Protein AF-A0A8I2FR85-F1 (afdb_monomer_lite)

Structure (mmCIF, N/CA/C/O backbone):
data_AF-A0A8I2FR85-F1
#
_entry.id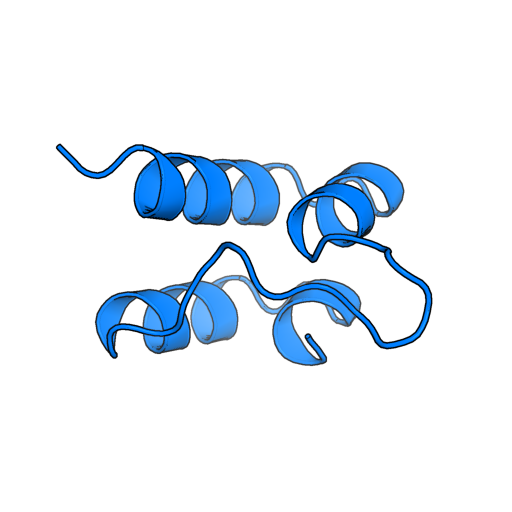   AF-A0A8I2FR85-F1
#
loop_
_atom_site.group_PDB
_atom_site.id
_atom_site.type_symbol
_atom_site.label_atom_id
_atom_site.label_alt_id
_atom_site.label_comp_id
_atom_site.label_asym_id
_atom_site.label_entity_id
_atom_site.label_seq_id
_atom_site.pdbx_PDB_ins_code
_atom_site.Cartn_x
_atom_site.Cartn_y
_atom_site.Cartn_z
_atom_site.occupancy
_atom_site.B_iso_or_equiv
_atom_site.auth_seq_id
_atom_site.auth_comp_id
_atom_site.auth_asym_id
_atom_site.auth_atom_id
_atom_site.pdbx_PDB_model_num
ATOM 1 N N . MET A 1 1 ? 2.687 -5.049 -8.173 1.00 63.97 1 MET A N 1
ATOM 2 C CA . MET A 1 1 ? 3.333 -3.715 -8.093 1.00 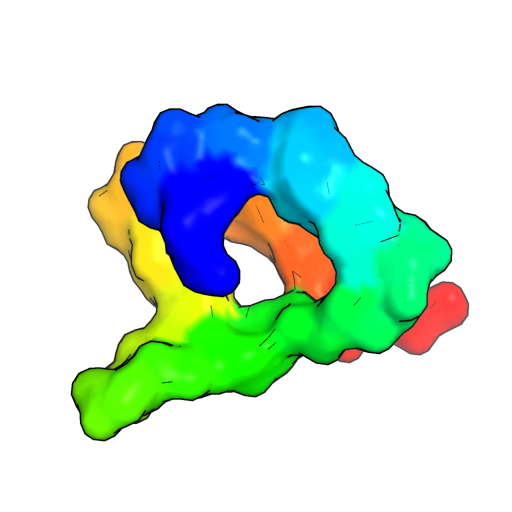63.97 1 MET A CA 1
ATOM 3 C C . MET A 1 1 ? 2.916 -2.735 -9.171 1.00 63.97 1 MET A C 1
ATOM 5 O O . MET A 1 1 ? 2.667 -1.602 -8.794 1.00 63.97 1 MET A O 1
ATOM 9 N N . HIS A 1 2 ? 2.825 -3.111 -10.457 1.00 75.00 2 HIS A N 1
ATOM 10 C CA . HIS A 1 2 ? 2.431 -2.147 -11.503 1.00 75.00 2 HIS A CA 1
ATOM 11 C C . HIS A 1 2 ? 1.128 -1.406 -11.172 1.00 75.00 2 HIS A C 1
ATOM 13 O O . HIS A 1 2 ? 1.138 -0.185 -11.125 1.00 75.00 2 HIS A O 1
ATOM 19 N N . ALA A 1 3 ? 0.079 -2.128 -10.762 1.00 81.81 3 ALA A N 1
ATOM 20 C CA . ALA A 1 3 ? -1.195 -1.520 -10.367 1.00 81.81 3 ALA A CA 1
ATOM 21 C C . ALA A 1 3 ? -1.071 -0.427 -9.284 1.00 81.81 3 ALA A C 1
ATOM 23 O O . ALA A 1 3 ? -1.742 0.592 -9.364 1.00 81.81 3 ALA A O 1
ATOM 24 N N . VAL A 1 4 ? -0.189 -0.607 -8.296 1.00 82.38 4 VAL A N 1
ATOM 25 C CA . VAL A 1 4 ? 0.033 0.374 -7.219 1.00 82.38 4 VAL A CA 1
ATOM 26 C C . VAL A 1 4 ? 0.865 1.556 -7.709 1.00 82.38 4 VAL A C 1
ATOM 28 O O . VAL A 1 4 ? 0.568 2.697 -7.378 1.00 82.38 4 VAL A O 1
ATOM 31 N N . ALA A 1 5 ? 1.887 1.303 -8.529 1.00 79.56 5 ALA A N 1
ATOM 32 C CA . ALA A 1 5 ? 2.730 2.354 -9.094 1.00 79.56 5 ALA A CA 1
ATOM 33 C C . ALA A 1 5 ? 1.960 3.282 -10.050 1.00 79.56 5 ALA A C 1
ATOM 35 O O . ALA A 1 5 ? 2.297 4.462 -10.154 1.00 79.56 5 ALA A O 1
ATOM 36 N N . GLU A 1 6 ? 0.937 2.747 -10.717 1.00 83.62 6 GLU A N 1
ATOM 37 C CA . GLU A 1 6 ? 0.053 3.468 -11.636 1.00 83.62 6 GLU A CA 1
ATOM 38 C C . GLU A 1 6 ? -1.155 4.118 -10.941 1.00 83.62 6 GLU A C 1
ATOM 40 O O . GLU A 1 6 ? -1.874 4.886 -11.571 1.00 83.62 6 GLU A O 1
ATOM 45 N N . GLY A 1 7 ? -1.385 3.852 -9.649 1.00 83.75 7 GLY A N 1
ATOM 46 C CA . GLY A 1 7 ? -2.549 4.386 -8.931 1.00 83.75 7 GLY A CA 1
ATOM 47 C C . GLY A 1 7 ? -3.866 3.680 -9.280 1.00 83.75 7 GLY A C 1
ATOM 48 O O . GLY A 1 7 ? -4.945 4.237 -9.101 1.00 83.75 7 GLY A O 1
ATOM 49 N N . HIS A 1 8 ? -3.810 2.451 -9.795 1.00 89.44 8 HIS A N 1
ATOM 50 C CA . HIS A 1 8 ? -4.982 1.673 -10.189 1.00 89.44 8 HIS A CA 1
ATOM 51 C C . HIS A 1 8 ? -5.646 0.988 -8.986 1.00 89.44 8 HIS A C 1
ATOM 53 O O . HIS A 1 8 ? -5.595 -0.236 -8.851 1.00 89.44 8 HIS A O 1
ATOM 59 N N . THR A 1 9 ? -6.315 1.768 -8.134 1.00 88.56 9 THR A N 1
ATOM 60 C CA . THR A 1 9 ? -7.005 1.300 -6.916 1.00 88.56 9 THR A CA 1
ATOM 61 C C . THR A 1 9 ? -7.920 0.096 -7.162 1.00 88.56 9 THR A C 1
ATOM 63 O O . THR A 1 9 ? -7.853 -0.893 -6.438 1.00 88.56 9 THR A O 1
ATOM 66 N N . GLN A 1 10 ? -8.728 0.120 -8.229 1.00 89.12 10 GLN A N 1
ATOM 67 C CA . GLN A 1 10 ? -9.630 -0.990 -8.573 1.00 89.12 10 GLN A CA 1
ATOM 68 C C . GLN A 1 10 ? -8.873 -2.292 -8.866 1.00 89.12 10 GLN A C 1
ATOM 70 O O . GLN A 1 10 ? -9.273 -3.365 -8.419 1.00 89.12 10 GLN A O 1
ATOM 75 N N . THR A 1 11 ? -7.750 -2.199 -9.579 1.00 89.19 11 THR A N 1
ATOM 76 C CA . THR A 1 11 ? -6.896 -3.351 -9.881 1.00 89.19 11 THR A CA 1
ATOM 77 C C . THR A 1 11 ? -6.225 -3.877 -8.617 1.00 89.19 11 THR A C 1
ATOM 79 O O . THR A 1 11 ? -6.126 -5.088 -8.448 1.00 89.19 11 THR A O 1
ATOM 82 N N . VAL A 1 12 ? -5.791 -2.990 -7.713 1.00 87.81 12 VAL A N 1
ATOM 83 C CA . VAL A 1 12 ? -5.238 -3.387 -6.409 1.00 87.81 12 VAL A CA 1
ATOM 84 C C . VAL A 1 12 ? -6.280 -4.151 -5.601 1.00 87.81 12 VAL A C 1
ATOM 86 O O . VAL A 1 12 ? -5.998 -5.258 -5.158 1.00 87.81 12 VAL A O 1
ATOM 89 N N . ARG A 1 13 ? -7.502 -3.627 -5.495 1.00 87.69 13 ARG A N 1
ATOM 90 C CA . ARG A 1 13 ? -8.602 -4.302 -4.803 1.00 87.69 13 ARG A CA 1
ATOM 91 C C . ARG A 1 13 ? -8.894 -5.683 -5.395 1.00 87.69 13 ARG A C 1
ATOM 93 O O . ARG A 1 13 ? -8.919 -6.661 -4.661 1.00 87.69 13 ARG A O 1
ATOM 100 N N . ALA A 1 14 ? -9.009 -5.790 -6.719 1.00 90.19 14 ALA A N 1
ATOM 101 C CA . ALA A 1 14 ? -9.257 -7.068 -7.390 1.00 90.19 14 ALA A CA 1
ATOM 102 C C . ALA A 1 14 ? -8.112 -8.086 -7.221 1.00 90.19 14 ALA A C 1
ATOM 104 O O . ALA A 1 14 ? -8.346 -9.294 -7.295 1.00 90.19 14 ALA A O 1
ATOM 105 N N . LEU A 1 15 ? -6.873 -7.616 -7.037 1.00 86.25 15 LEU A N 1
ATOM 106 C CA . LEU A 1 15 ? -5.724 -8.461 -6.705 1.00 86.25 15 LEU A CA 1
ATOM 107 C C . LEU A 1 15 ? -5.815 -8.952 -5.258 1.00 86.25 15 LEU A C 1
ATOM 109 O O . LEU A 1 15 ? -5.669 -10.148 -5.025 1.00 86.25 15 LEU A O 1
ATOM 113 N N . LEU A 1 16 ? -6.110 -8.064 -4.308 1.00 86.00 16 LEU A N 1
ATOM 114 C CA . LEU A 1 16 ? -6.278 -8.415 -2.895 1.00 86.00 16 LEU A CA 1
ATOM 115 C C . LEU A 1 16 ? -7.436 -9.402 -2.690 1.00 86.00 16 LEU A C 1
ATOM 117 O O . LEU A 1 16 ? -7.261 -10.413 -2.020 1.00 86.00 16 LEU A O 1
ATOM 121 N N . GLU A 1 17 ? -8.571 -9.198 -3.365 1.00 86.06 17 GLU A N 1
ATOM 122 C CA . GLU A 1 17 ? -9.704 -10.141 -3.357 1.00 86.06 17 GLU A CA 1
ATOM 123 C C . GLU A 1 17 ? -9.347 -11.518 -3.936 1.00 86.06 17 GLU A C 1
ATOM 125 O O . GLU A 1 17 ? -9.954 -12.527 -3.585 1.00 86.06 17 GLU A O 1
ATOM 130 N N . ARG A 1 18 ? -8.341 -11.585 -4.814 1.00 86.75 18 ARG A N 1
ATOM 131 C CA . ARG A 1 18 ? -7.797 -12.844 -5.344 1.00 86.75 18 ARG A CA 1
ATOM 132 C C . ARG A 1 18 ? -6.787 -13.512 -4.406 1.00 86.75 18 ARG A C 1
ATOM 134 O O . ARG A 1 18 ? -6.202 -14.520 -4.794 1.00 86.75 18 ARG A O 1
ATOM 141 N N . GLY A 1 19 ? -6.575 -12.967 -3.209 1.00 80.62 19 GLY A N 1
ATOM 142 C CA . GLY A 1 19 ? -5.572 -13.443 -2.261 1.00 80.62 19 GLY A CA 1
ATOM 143 C C . GLY A 1 19 ? -4.153 -13.034 -2.644 1.00 80.62 19 GLY A C 1
ATOM 144 O O . GLY A 1 19 ? -3.208 -13.742 -2.311 1.00 80.62 19 GLY A O 1
ATOM 145 N N . ALA A 1 20 ? -3.980 -11.937 -3.390 1.00 82.31 20 ALA A N 1
ATOM 146 C CA . ALA A 1 20 ? -2.647 -11.395 -3.608 1.00 82.31 20 ALA A CA 1
ATOM 147 C C . ALA A 1 20 ? -2.069 -10.919 -2.276 1.00 82.31 20 ALA A C 1
ATOM 149 O O . ALA A 1 20 ? -2.706 -10.143 -1.566 1.00 82.31 20 ALA A O 1
ATOM 150 N N . ASP A 1 21 ? -0.841 -11.332 -1.984 1.00 80.81 21 ASP A N 1
ATOM 151 C CA . ASP A 1 21 ? -0.134 -10.866 -0.803 1.00 80.81 21 ASP A CA 1
ATOM 152 C C . ASP A 1 21 ? 0.021 -9.333 -0.849 1.00 80.81 21 ASP A C 1
ATOM 154 O O . ASP A 1 21 ? 0.608 -8.804 -1.793 1.00 80.81 21 ASP A O 1
ATOM 158 N N . PRO A 1 22 ? -0.464 -8.579 0.149 1.00 78.44 22 PRO A N 1
ATOM 159 C CA . PRO A 1 22 ? -0.216 -7.138 0.245 1.00 78.44 22 PRO A CA 1
ATOM 160 C C . PRO A 1 22 ? 1.217 -6.834 0.696 1.00 78.44 22 PRO A C 1
ATOM 162 O O . PRO A 1 22 ? 1.677 -5.704 0.584 1.00 78.44 22 PRO A O 1
ATOM 165 N N . ASN A 1 23 ? 1.948 -7.843 1.174 1.00 76.38 23 ASN A N 1
ATOM 166 C CA . ASN A 1 23 ? 3.285 -7.698 1.742 1.00 76.38 23 ASN A CA 1
ATOM 167 C C . ASN A 1 23 ? 4.406 -7.921 0.707 1.00 76.38 23 ASN A C 1
ATOM 169 O O . ASN A 1 23 ? 5.539 -8.233 1.062 1.00 76.38 23 ASN A O 1
ATOM 173 N N . VAL A 1 24 ? 4.100 -7.810 -0.594 1.00 78.12 24 VAL A N 1
ATOM 174 C CA . VAL A 1 24 ? 5.102 -8.028 -1.647 1.00 78.12 24 VAL A CA 1
ATOM 175 C C . VAL A 1 24 ? 6.152 -6.925 -1.624 1.00 78.12 24 VAL A C 1
ATOM 177 O O . VAL A 1 24 ? 5.858 -5.742 -1.830 1.00 78.12 24 VAL A O 1
ATOM 180 N N . GLU A 1 25 ? 7.403 -7.331 -1.466 1.00 77.31 25 GLU A N 1
ATOM 181 C CA . GLU A 1 25 ? 8.556 -6.445 -1.532 1.00 77.31 25 GLU A CA 1
ATOM 182 C C . GLU A 1 25 ? 9.169 -6.439 -2.932 1.00 77.31 25 GLU A C 1
ATOM 184 O O . GLU A 1 25 ? 9.206 -7.441 -3.651 1.00 77.31 25 GLU A O 1
ATOM 189 N N . SER A 1 26 ? 9.642 -5.271 -3.359 1.00 70.00 26 SER A N 1
ATOM 190 C CA . SER A 1 26 ? 10.319 -5.129 -4.643 1.00 70.00 26 SER A CA 1
ATOM 191 C C . SER A 1 26 ? 11.720 -5.710 -4.536 1.00 70.00 26 SER A C 1
ATOM 193 O O . SER A 1 26 ? 12.293 -5.760 -3.452 1.00 70.00 26 SER A O 1
ATOM 195 N N . LYS A 1 27 ? 12.355 -6.029 -5.671 1.00 70.00 27 LYS A N 1
ATOM 196 C CA . LYS A 1 27 ? 13.767 -6.466 -5.712 1.00 70.00 27 LYS A CA 1
ATOM 197 C C . LYS A 1 27 ? 14.744 -5.486 -5.043 1.00 70.00 27 LYS A C 1
ATOM 199 O O . LYS A 1 27 ? 15.885 -5.843 -4.784 1.00 70.00 27 LYS A O 1
ATOM 204 N N . ARG A 1 28 ? 14.307 -4.251 -4.792 1.00 68.56 28 ARG A N 1
ATOM 205 C CA . ARG A 1 28 ? 15.058 -3.198 -4.100 1.00 68.56 28 ARG A CA 1
ATOM 206 C C . ARG A 1 28 ? 14.763 -3.114 -2.589 1.00 68.56 28 ARG A C 1
ATOM 208 O O . ARG A 1 28 ? 15.206 -2.166 -1.955 1.00 68.56 28 ARG A O 1
ATOM 215 N N . GLY A 1 29 ? 14.001 -4.058 -2.028 1.00 71.69 29 GLY A N 1
ATOM 216 C CA . GLY A 1 29 ? 13.559 -4.0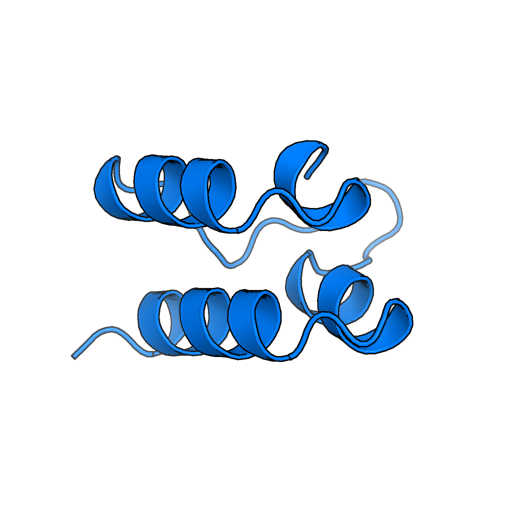49 -0.626 1.00 71.69 29 GLY A CA 1
ATOM 217 C C . GLY A 1 29 ? 12.489 -2.995 -0.325 1.00 71.69 29 GLY A C 1
ATOM 218 O O . GLY A 1 29 ? 12.284 -2.612 0.818 1.00 71.69 29 GLY A O 1
ATOM 219 N N . SER A 1 30 ? 11.839 -2.449 -1.356 1.00 76.12 30 SER A N 1
ATOM 220 C CA . SER A 1 30 ? 10.768 -1.467 -1.179 1.00 76.12 30 SER A CA 1
ATOM 221 C C . SER A 1 30 ? 9.431 -2.192 -1.113 1.00 76.12 30 SER A C 1
ATOM 223 O O . SER A 1 30 ? 9.017 -2.791 -2.108 1.00 76.12 30 SER A O 1
ATOM 225 N N . SER A 1 31 ? 8.769 -2.133 0.041 1.00 82.06 31 SER A N 1
ATOM 226 C CA . SER A 1 31 ? 7.421 -2.677 0.203 1.00 82.06 31 SER A CA 1
ATOM 227 C C . SER A 1 31 ? 6.420 -1.913 -0.670 1.00 82.06 31 SER A C 1
ATOM 229 O O . SER A 1 31 ? 6.547 -0.700 -0.879 1.00 82.06 31 SER A O 1
ATOM 231 N N . ILE A 1 32 ? 5.427 -2.622 -1.203 1.00 84.19 32 ILE A N 1
ATOM 232 C CA . ILE A 1 32 ? 4.406 -2.055 -2.089 1.00 84.19 32 ILE A CA 1
ATOM 233 C C . ILE A 1 32 ? 3.616 -0.914 -1.418 1.00 84.19 32 ILE A C 1
ATOM 235 O O . ILE A 1 32 ? 3.286 0.069 -2.083 1.00 84.19 32 ILE A O 1
ATOM 239 N N . ILE A 1 33 ? 3.429 -0.985 -0.095 1.00 84.62 33 ILE A N 1
ATOM 240 C CA . ILE A 1 33 ? 2.821 0.071 0.729 1.00 84.62 33 ILE A CA 1
ATOM 241 C C . ILE A 1 33 ? 3.709 1.316 0.753 1.00 84.62 33 ILE A C 1
ATOM 243 O O . ILE A 1 33 ? 3.224 2.424 0.543 1.00 84.62 33 ILE A O 1
ATOM 247 N N . GLY A 1 34 ? 5.023 1.153 0.933 1.00 85.38 34 GLY A N 1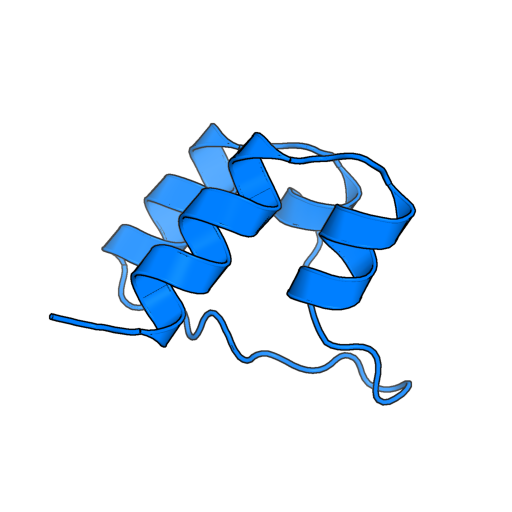
ATOM 248 C CA . GLY A 1 34 ? 5.965 2.277 0.898 1.00 85.38 34 GLY A CA 1
ATOM 249 C C . GLY A 1 34 ? 5.941 3.009 -0.447 1.00 85.38 34 GLY A C 1
ATOM 250 O O . GLY A 1 34 ? 6.076 4.230 -0.502 1.00 85.38 34 GLY A O 1
ATOM 251 N N . PHE A 1 35 ? 5.694 2.278 -1.537 1.00 85.81 35 PHE A N 1
ATOM 252 C CA . PHE A 1 35 ? 5.525 2.870 -2.862 1.00 85.81 35 PHE A CA 1
ATOM 253 C C . PHE A 1 35 ? 4.226 3.679 -2.976 1.00 85.81 35 PHE A C 1
ATOM 255 O O . PHE A 1 35 ? 4.250 4.802 -3.479 1.00 85.81 35 PHE A O 1
ATOM 262 N N . ALA A 1 36 ? 3.111 3.137 -2.476 1.00 86.81 36 ALA A N 1
ATOM 263 C CA . ALA A 1 36 ? 1.825 3.832 -2.431 1.00 86.81 36 ALA A CA 1
ATOM 264 C C . ALA A 1 36 ? 1.893 5.101 -1.561 1.00 86.81 36 ALA A C 1
ATOM 266 O O . ALA A 1 36 ? 1.468 6.168 -2.004 1.00 86.81 36 ALA A O 1
ATOM 267 N N . GLN A 1 37 ? 2.525 5.019 -0.38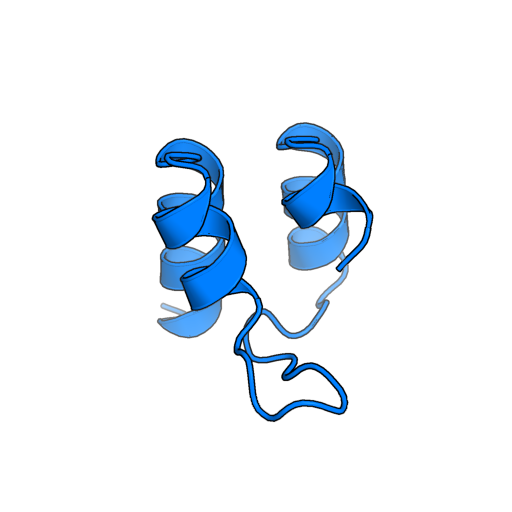4 1.00 87.50 37 GLN A N 1
ATOM 268 C CA . GLN A 1 37 ? 2.764 6.160 0.507 1.00 87.50 37 GLN A CA 1
ATOM 269 C C . GLN A 1 37 ? 3.617 7.236 -0.170 1.00 87.50 37 GLN A C 1
ATOM 271 O O . GLN A 1 37 ? 3.247 8.407 -0.175 1.00 87.50 37 GLN A O 1
ATOM 276 N N . SER A 1 38 ? 4.724 6.850 -0.817 1.00 87.38 38 SER A N 1
ATOM 277 C CA . SER A 1 38 ? 5.596 7.799 -1.522 1.00 87.38 38 SER A CA 1
ATOM 278 C C . SER A 1 38 ? 4.897 8.507 -2.685 1.00 87.38 38 SER A C 1
ATOM 280 O O . SER A 1 38 ? 5.324 9.592 -3.078 1.00 87.38 38 SER A O 1
ATOM 282 N N . LYS A 1 39 ? 3.863 7.890 -3.265 1.00 86.12 39 LYS A N 1
ATOM 283 C CA . LYS A 1 39 ? 3.041 8.478 -4.326 1.00 86.12 39 LYS A CA 1
ATOM 284 C C . LYS A 1 39 ? 1.865 9.300 -3.796 1.00 86.12 39 LYS A C 1
ATOM 286 O O . LYS A 1 39 ? 1.267 10.032 -4.578 1.00 86.12 39 LYS A O 1
ATOM 291 N N . GLY A 1 40 ? 1.548 9.202 -2.505 1.00 88.62 40 GLY A N 1
ATOM 292 C CA . GLY A 1 40 ? 0.360 9.817 -1.914 1.00 88.62 40 GLY A CA 1
ATOM 293 C C . GLY A 1 40 ? -0.941 9.093 -2.272 1.00 88.62 40 GLY A C 1
ATOM 294 O O . GLY A 1 40 ? -2.006 9.702 -2.250 1.00 88.62 40 GLY A O 1
ATOM 295 N N . PHE A 1 41 ? -0.878 7.808 -2.626 1.00 90.88 41 PHE A N 1
ATOM 296 C CA . PHE A 1 41 ? -2.061 7.003 -2.927 1.00 90.88 41 PHE A CA 1
ATOM 297 C C . PHE A 1 41 ? -2.687 6.458 -1.645 1.00 90.88 41 PHE A C 1
ATOM 299 O O . PHE A 1 41 ? -2.647 5.255 -1.401 1.00 90.88 41 PHE A O 1
ATOM 306 N N . THR A 1 42 ? -3.254 7.348 -0.831 1.00 89.75 42 THR A N 1
ATOM 307 C CA . THR A 1 42 ? -3.833 7.015 0.480 1.00 89.75 42 THR A CA 1
ATOM 308 C C . THR A 1 42 ? -4.824 5.859 0.396 1.00 89.75 42 THR A C 1
ATOM 310 O O . THR A 1 42 ? -4.676 4.892 1.124 1.00 89.75 42 THR A O 1
ATOM 313 N N . GLU A 1 43 ? -5.731 5.871 -0.580 1.00 90.25 43 GLU A N 1
ATOM 314 C CA . GLU A 1 43 ? -6.734 4.808 -0.727 1.00 90.25 43 GLU A CA 1
ATOM 315 C C . GLU A 1 43 ? -6.117 3.431 -1.039 1.00 90.25 43 GLU A C 1
ATOM 317 O O . GLU A 1 43 ? -6.618 2.393 -0.621 1.00 90.25 43 GLU A O 1
ATOM 322 N N . ILE A 1 44 ? -4.984 3.406 -1.746 1.00 89.69 44 ILE A N 1
ATOM 323 C CA . ILE A 1 44 ? -4.241 2.167 -2.005 1.00 89.69 44 ILE A CA 1
ATOM 324 C C . ILE A 1 44 ? -3.483 1.720 -0.754 1.00 89.69 44 ILE A C 1
ATOM 326 O O . ILE A 1 44 ? -3.395 0.522 -0.504 1.00 89.69 44 ILE A O 1
ATOM 330 N N . VAL A 1 45 ? -2.929 2.664 0.014 1.00 89.69 45 VAL A N 1
ATOM 331 C CA . VAL A 1 45 ? -2.283 2.379 1.303 1.00 89.69 45 VAL A CA 1
ATOM 332 C C . VAL A 1 45 ? -3.291 1.736 2.247 1.00 89.69 45 VAL A C 1
ATOM 334 O O . VAL A 1 45 ? -3.012 0.653 2.744 1.00 89.69 45 VAL A O 1
ATOM 337 N N . GLU A 1 46 ? -4.472 2.335 2.399 1.00 89.69 46 GLU A N 1
ATOM 338 C CA . GLU A 1 46 ? -5.540 1.817 3.256 1.00 89.69 46 GLU A CA 1
ATOM 339 C C . GLU A 1 46 ? -5.955 0.403 2.835 1.00 89.69 46 GLU A C 1
ATOM 341 O O . GLU A 1 46 ? -5.893 -0.510 3.651 1.00 89.69 46 GLU A O 1
ATOM 346 N N . LEU A 1 47 ? -6.233 0.168 1.546 1.00 88.19 47 LEU A N 1
ATOM 347 C CA . LEU A 1 47 ? -6.571 -1.173 1.043 1.00 88.19 47 LEU A CA 1
ATOM 348 C C . LEU A 1 47 ? -5.487 -2.222 1.334 1.00 88.19 47 LEU A C 1
ATOM 350 O O . LEU A 1 47 ? -5.796 -3.374 1.640 1.00 88.19 47 LEU A O 1
ATOM 354 N N . LEU A 1 48 ? -4.212 -1.851 1.193 1.00 86.31 48 LEU A N 1
ATOM 355 C CA . LEU A 1 48 ? -3.094 -2.757 1.446 1.00 86.31 48 LEU A CA 1
ATOM 356 C C . LEU A 1 48 ? -2.904 -3.018 2.946 1.00 86.31 48 LEU A C 1
ATOM 358 O O . LEU A 1 48 ? -2.613 -4.154 3.312 1.00 86.31 48 LEU A O 1
ATOM 362 N N . GLU A 1 49 ? -3.074 -2.006 3.799 1.00 86.69 49 GLU A N 1
ATOM 363 C CA . GLU A 1 49 ? -3.007 -2.153 5.257 1.00 86.69 49 GLU A CA 1
ATOM 364 C C . GLU A 1 49 ? -4.176 -2.982 5.797 1.00 86.69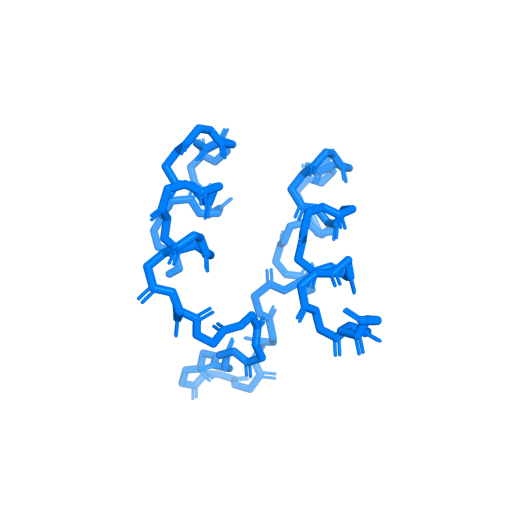 49 GLU A C 1
ATOM 366 O O . GLU A 1 49 ? -3.961 -3.876 6.615 1.00 86.69 49 GLU A O 1
ATOM 371 N N . GLU A 1 50 ? -5.396 -2.774 5.297 1.00 86.69 50 GLU A N 1
ATOM 372 C CA . GLU A 1 50 ? -6.557 -3.613 5.621 1.00 86.69 50 GLU A CA 1
ATOM 373 C C . GLU A 1 50 ? -6.304 -5.074 5.233 1.00 86.69 50 GLU A C 1
ATOM 375 O O . GLU A 1 50 ? -6.509 -5.988 6.033 1.00 86.69 50 GLU A O 1
ATOM 380 N N . ALA A 1 51 ? -5.766 -5.312 4.034 1.00 83.69 51 ALA A N 1
ATOM 381 C CA . ALA A 1 51 ? -5.427 -6.663 3.603 1.00 83.69 51 ALA A CA 1
ATOM 382 C C . ALA A 1 51 ? -4.270 -7.285 4.405 1.00 83.69 51 ALA A C 1
ATOM 384 O O . ALA A 1 51 ? -4.212 -8.504 4.553 1.00 83.69 51 ALA A O 1
ATOM 385 N N . GLN A 1 52 ? -3.331 -6.477 4.906 1.00 76.50 52 GLN A N 1
ATOM 386 C CA . GLN A 1 52 ? -2.194 -6.952 5.698 1.00 76.50 52 GLN A CA 1
ATOM 387 C C . GLN A 1 52 ? -2.580 -7.253 7.149 1.00 76.50 52 GLN A C 1
ATOM 389 O O . GLN A 1 52 ? -1.995 -8.139 7.773 1.00 76.50 52 GLN A O 1
ATOM 394 N N . THR A 1 53 ? -3.546 -6.510 7.685 1.00 71.19 53 THR A N 1
ATOM 395 C CA . THR A 1 53 ? -3.993 -6.621 9.078 1.00 71.19 53 THR A CA 1
ATOM 396 C C . THR A 1 53 ? -5.112 -7.633 9.286 1.00 71.19 53 THR A C 1
ATOM 398 O O . THR A 1 53 ? -5.400 -7.927 10.442 1.00 71.19 53 THR A O 1
ATOM 401 N N . GLY A 1 54 ? -5.662 -8.202 8.203 1.00 60.34 54 GLY A N 1
ATOM 402 C CA . GLY A 1 54 ? -6.472 -9.423 8.172 1.00 60.34 54 GLY A CA 1
ATOM 403 C C . GLY A 1 54 ? -7.234 -9.726 9.462 1.00 60.34 54 GLY A C 1
ATOM 404 O O . GLY A 1 54 ? -6.795 -10.572 10.245 1.00 60.34 54 GLY A O 1
ATOM 405 N N . GLN A 1 55 ? -8.360 -9.037 9.671 1.00 42.28 55 GLN A N 1
ATOM 406 C CA . GLN A 1 55 ? -9.429 -9.543 10.538 1.00 42.28 55 GLN A CA 1
ATOM 407 C C . GLN A 1 55 ? -10.179 -10.691 9.863 1.00 42.28 55 GLN A C 1
ATOM 409 O O . GLN A 1 55 ? -10.355 -10.638 8.624 1.00 42.28 55 GLN A O 1
#

Secondary structure (DSSP, 8-state):
-HHHHTT-HHHHHHHHHTT--TTPBPTTS-BHHHHHHHHT-HHHHHHHHHHHH--

Foldseek 3Di:
DVCLLVLVLVVLLVCLVVVNQLQDADPVRHRSLNSNVVVVSVSSNVSSVCSNVDD

pLDDT: mean 81.96, std 8.89, range [42.28, 90.88]

Sequence (55 aa):
MHAVAEGHTQTVRALLERGADPNVESKRGSSIIGFAQSKGFTEIVELLEEAQTGQ

Radius of gyration: 9.96 Å; chains: 1; bounding box: 25×23×22 Å